Protein AF-A0A2P2DIL9-F1 (afdb_monomer_lite)

Radius of gyration: 13.23 Å; chains: 1; bounding box: 27×40×30 Å

Sequence (83 aa):
MSAPNALNPTVSFEDNPEKFILEYCSNKEGSLETNILEFLRRLTTVYKVKMPSMKLENFPSSLHTPQMKRAMEYFAKNKNKAA

pLDDT: mean 76.98, std 14.97, range [33.16, 90.25]

Organism: NCBI:txid1917822

Secondary structure (DSSP, 8-state):
-PPP-TTS-SS-TTT-HHHHHHHHHHTSSS-HHHHHHHHHHHHHHTS--------GGGS-GGG--HHHHHHHHHHHHHTT---

Structure (mmCIF, N/CA/C/O backbone):
data_AF-A0A2P2DIL9-F1
#
_entry.id   AF-A0A2P2DIL9-F1
#
loop_
_atom_site.group_PDB
_atom_site.id
_atom_site.type_symbol
_atom_site.label_atom_id
_atom_site.label_alt_id
_atom_site.label_comp_id
_atom_site.la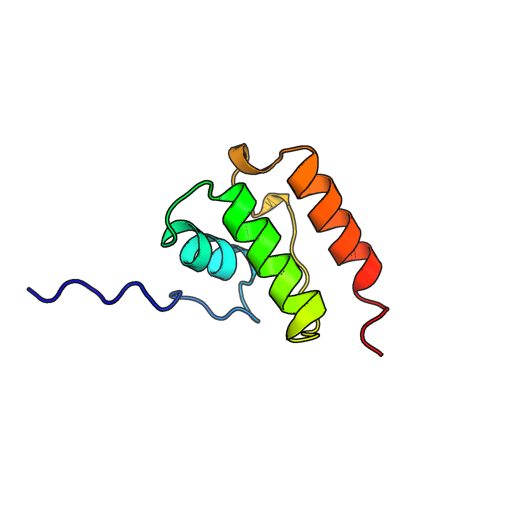bel_asym_id
_atom_site.label_entity_id
_atom_site.label_seq_id
_atom_site.pdbx_PDB_ins_code
_atom_site.Cartn_x
_atom_site.Cartn_y
_atom_site.Cartn_z
_atom_site.occupancy
_atom_site.B_iso_or_equiv
_atom_site.auth_seq_id
_atom_site.auth_comp_id
_atom_site.auth_asym_id
_atom_site.auth_atom_id
_atom_site.pdbx_PDB_model_num
ATOM 1 N N . MET A 1 1 ? 5.934 -29.868 12.747 1.00 33.16 1 MET A N 1
ATOM 2 C CA . MET A 1 1 ? 5.187 -29.072 11.752 1.00 33.16 1 MET A CA 1
ATOM 3 C C . MET A 1 1 ? 5.893 -27.735 11.636 1.00 33.16 1 MET A C 1
ATOM 5 O O . MET A 1 1 ? 5.967 -27.028 12.632 1.00 33.16 1 MET A O 1
ATOM 9 N N . SER A 1 2 ? 6.517 -27.450 10.496 1.00 34.03 2 SER A N 1
ATOM 10 C CA . SER A 1 2 ? 7.261 -26.204 10.287 1.00 34.03 2 SER A CA 1
ATOM 11 C C . SER A 1 2 ? 6.267 -25.061 10.093 1.00 34.03 2 SER A C 1
ATOM 13 O O . SER A 1 2 ? 5.412 -25.154 9.214 1.00 34.03 2 SER A O 1
ATOM 15 N N . ALA A 1 3 ? 6.348 -24.015 10.919 1.00 39.94 3 ALA A N 1
ATOM 16 C CA . ALA A 1 3 ? 5.622 -22.773 10.675 1.00 39.94 3 ALA A CA 1
ATOM 17 C C . ALA A 1 3 ? 5.972 -22.289 9.256 1.00 39.94 3 ALA A C 1
ATOM 19 O O . ALA A 1 3 ? 7.162 -22.252 8.923 1.00 39.94 3 ALA A O 1
ATOM 20 N N . PRO A 1 4 ? 4.995 -21.986 8.384 1.00 44.03 4 PRO A N 1
ATOM 21 C CA . PRO A 1 4 ? 5.324 -21.479 7.067 1.00 44.03 4 PRO A CA 1
ATOM 22 C C . PRO A 1 4 ? 6.010 -20.131 7.277 1.00 44.03 4 PRO A C 1
ATOM 24 O O . PRO A 1 4 ? 5.464 -19.252 7.941 1.00 44.03 4 PRO A O 1
ATOM 27 N N . ASN A 1 5 ? 7.226 -19.991 6.748 1.00 44.94 5 ASN A N 1
ATOM 28 C CA . ASN A 1 5 ? 7.950 -18.727 6.661 1.00 44.94 5 ASN A CA 1
ATOM 29 C C . ASN A 1 5 ? 7.130 -17.739 5.811 1.00 44.94 5 ASN A C 1
ATOM 31 O O . ASN A 1 5 ? 7.440 -17.514 4.643 1.00 44.94 5 ASN A O 1
ATOM 35 N N . ALA A 1 6 ? 6.083 -17.144 6.382 1.00 50.00 6 ALA A N 1
ATOM 36 C CA . ALA A 1 6 ? 5.215 -16.149 5.754 1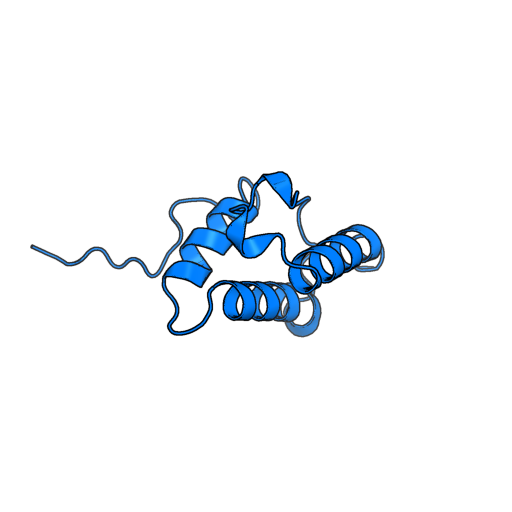.00 50.00 6 ALA A CA 1
ATOM 37 C C . ALA A 1 6 ? 5.930 -14.790 5.577 1.00 50.00 6 ALA A C 1
ATOM 39 O O . ALA A 1 6 ? 5.333 -13.729 5.700 1.00 50.00 6 ALA A O 1
ATOM 40 N N . LEU A 1 7 ? 7.240 -14.803 5.322 1.00 55.69 7 LEU A N 1
ATOM 41 C CA . LEU A 1 7 ? 8.039 -13.613 5.033 1.00 55.69 7 LEU A CA 1
ATOM 42 C C . LEU A 1 7 ? 7.960 -13.210 3.557 1.00 55.69 7 LEU A C 1
ATOM 44 O O . LEU A 1 7 ? 8.250 -12.062 3.231 1.00 55.69 7 LEU A O 1
ATOM 48 N N . ASN A 1 8 ? 7.538 -14.126 2.681 1.00 63.50 8 ASN A N 1
ATOM 49 C CA . ASN A 1 8 ? 7.452 -13.884 1.248 1.00 63.50 8 ASN A CA 1
ATOM 50 C C . ASN A 1 8 ? 5.988 -13.906 0.794 1.00 63.50 8 ASN A C 1
ATOM 52 O O . ASN A 1 8 ? 5.316 -14.919 1.006 1.00 63.50 8 ASN A O 1
ATOM 56 N N . PRO A 1 9 ? 5.491 -12.822 0.173 1.00 66.12 9 PRO A N 1
ATOM 57 C CA . PRO A 1 9 ? 4.185 -12.818 -0.470 1.00 66.12 9 PRO A CA 1
ATOM 58 C C . PRO A 1 9 ? 4.074 -13.958 -1.482 1.00 66.12 9 PRO A C 1
ATOM 60 O O . PRO A 1 9 ? 5.037 -14.301 -2.168 1.00 66.12 9 PRO A O 1
ATOM 63 N N . THR A 1 10 ? 2.888 -14.549 -1.571 1.00 73.00 10 THR A N 1
ATOM 64 C CA . THR A 1 10 ? 2.598 -15.693 -2.448 1.00 73.00 10 THR A CA 1
ATOM 65 C C . THR A 1 10 ? 2.454 -15.300 -3.916 1.00 73.00 10 THR A C 1
ATOM 67 O O . THR A 1 10 ? 2.413 -16.161 -4.793 1.00 73.00 10 THR A O 1
ATOM 70 N N . VAL A 1 11 ? 2.381 -13.999 -4.188 1.00 79.44 11 VAL A N 1
ATOM 71 C CA . VAL A 1 11 ? 2.188 -13.421 -5.516 1.00 79.44 11 VAL A CA 1
ATOM 72 C C . VAL A 1 11 ? 3.377 -12.558 -5.924 1.00 79.44 11 VAL A C 1
ATOM 74 O O . VAL A 1 11 ? 4.125 -12.083 -5.077 1.00 79.44 11 VAL A O 1
ATOM 77 N N . SER A 1 12 ? 3.542 -12.333 -7.227 1.00 79.88 12 SER A N 1
ATOM 78 C CA . SER A 1 12 ? 4.506 -11.366 -7.757 1.00 79.88 12 SER A CA 1
ATOM 79 C C . SER A 1 12 ? 3.975 -9.938 -7.615 1.00 79.88 12 SER A C 1
ATOM 81 O O . SER A 1 12 ? 2.795 -9.680 -7.869 1.00 79.88 12 SER A O 1
ATOM 83 N N . PHE A 1 13 ? 4.852 -8.999 -7.252 1.00 81.12 13 PHE A N 1
ATOM 84 C CA . PHE A 1 13 ? 4.521 -7.573 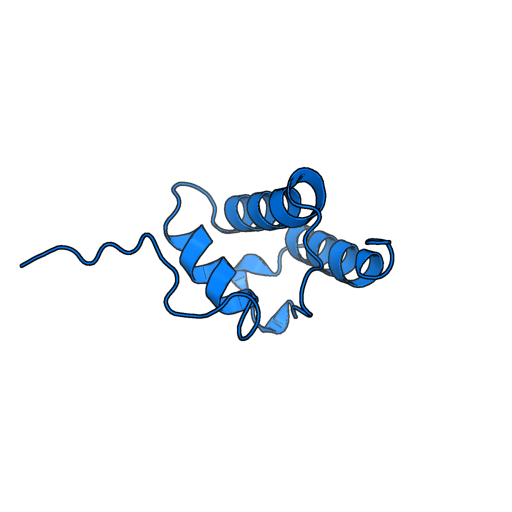-7.196 1.00 81.12 13 PHE A CA 1
ATOM 85 C C . PHE A 1 13 ? 4.189 -6.993 -8.580 1.00 81.12 13 PHE A C 1
ATOM 87 O O . PHE A 1 13 ? 3.380 -6.077 -8.673 1.00 81.12 13 PHE A O 1
ATOM 94 N N . GLU A 1 14 ? 4.786 -7.515 -9.653 1.00 79.00 14 GLU A N 1
ATOM 95 C CA . GLU A 1 14 ? 4.515 -7.032 -11.013 1.00 79.00 14 GLU A CA 1
ATOM 96 C C . GLU A 1 14 ? 3.132 -7.470 -11.508 1.00 79.00 14 GLU A C 1
ATOM 98 O O . GLU A 1 14 ? 2.421 -6.675 -12.121 1.00 79.00 14 GLU A O 1
ATOM 103 N N . ASP A 1 15 ? 2.733 -8.702 -11.180 1.00 81.94 15 ASP A N 1
ATOM 104 C CA . ASP A 1 15 ? 1.470 -9.285 -11.640 1.00 81.94 15 ASP A CA 1
ATOM 105 C C . ASP A 1 15 ? 0.279 -8.863 -10.771 1.00 81.94 15 ASP A C 1
ATOM 107 O O . ASP A 1 15 ? -0.810 -8.606 -11.279 1.00 81.94 15 ASP A O 1
ATOM 111 N N . ASN A 1 16 ? 0.467 -8.828 -9.446 1.00 84.56 16 ASN A N 1
ATOM 112 C CA . ASN A 1 16 ? -0.592 -8.554 -8.471 1.00 84.56 16 ASN A CA 1
ATOM 113 C C . ASN A 1 16 ? -0.075 -7.647 -7.336 1.00 84.56 16 ASN A C 1
ATOM 115 O O . ASN A 1 16 ? 0.041 -8.094 -6.186 1.00 84.56 16 ASN A O 1
ATOM 119 N N . PRO A 1 17 ? 0.237 -6.372 -7.630 1.00 85.94 17 PRO A N 1
ATOM 120 C CA . PRO A 1 17 ? 0.869 -5.468 -6.673 1.00 85.94 17 PRO A CA 1
ATOM 121 C C . PRO A 1 17 ? 0.032 -5.237 -5.416 1.00 85.94 17 PRO A C 1
ATOM 123 O O . PRO A 1 17 ? 0.582 -5.226 -4.317 1.00 85.94 17 PRO A O 1
ATOM 126 N N . GLU A 1 18 ? -1.289 -5.088 -5.530 1.00 87.69 18 GLU A N 1
ATOM 127 C CA . GLU A 1 18 ? -2.142 -4.821 -4.366 1.00 87.69 18 GLU A CA 1
ATOM 128 C C . GLU A 1 18 ? -2.177 -6.008 -3.409 1.00 87.69 18 GLU A C 1
ATOM 130 O O . GLU A 1 18 ? -2.038 -5.832 -2.200 1.00 87.69 18 GLU A O 1
ATOM 135 N N . LYS A 1 19 ? -2.291 -7.226 -3.947 1.00 87.94 19 LYS A N 1
ATOM 136 C CA . LYS A 1 19 ? -2.287 -8.446 -3.137 1.00 87.94 19 LYS A CA 1
ATOM 137 C C . LYS A 1 19 ? -0.913 -8.693 -2.510 1.00 87.94 19 LYS A C 1
ATOM 139 O O . LYS A 1 19 ? -0.849 -9.032 -1.332 1.00 87.94 19 LYS A O 1
ATOM 144 N N . PHE A 1 20 ? 0.168 -8.427 -3.249 1.00 88.69 20 PHE A N 1
ATOM 145 C CA . PHE A 1 20 ? 1.529 -8.464 -2.709 1.00 88.69 20 PHE A CA 1
ATOM 146 C C . PHE A 1 20 ? 1.678 -7.521 -1.514 1.00 88.69 20 PHE A C 1
ATOM 148 O O . PHE A 1 20 ? 2.158 -7.921 -0.456 1.00 88.69 20 PHE A O 1
ATOM 155 N N . ILE A 1 21 ? 1.261 -6.263 -1.682 1.00 87.94 21 ILE A N 1
ATOM 156 C CA . ILE A 1 21 ? 1.360 -5.229 -0.649 1.00 87.94 21 ILE A CA 1
ATOM 157 C C . ILE A 1 21 ? 0.542 -5.619 0.578 1.00 87.94 21 ILE A C 1
ATOM 159 O O . ILE A 1 21 ? 1.014 -5.451 1.699 1.00 87.94 21 ILE A O 1
ATOM 163 N N . LEU A 1 22 ? -0.670 -6.136 0.374 1.00 88.56 22 LEU A N 1
ATOM 164 C CA . LEU A 1 22 ? -1.530 -6.571 1.466 1.00 88.56 22 LEU A CA 1
ATOM 165 C C . LEU A 1 22 ? -0.887 -7.699 2.265 1.00 88.56 22 LEU A C 1
ATOM 167 O O . LEU A 1 22 ? -0.781 -7.558 3.476 1.00 88.56 22 LEU A O 1
ATOM 171 N N . GLU A 1 23 ? -0.407 -8.755 1.603 1.00 88.06 23 GLU A N 1
ATOM 172 C CA . GLU A 1 23 ? 0.261 -9.879 2.273 1.00 88.06 23 GLU A CA 1
ATOM 173 C C . GLU A 1 23 ? 1.544 -9.431 2.984 1.00 88.06 23 GLU A C 1
ATOM 175 O O . GLU A 1 23 ? 1.796 -9.792 4.132 1.00 88.06 23 GLU A O 1
ATOM 180 N N . TYR A 1 24 ? 2.347 -8.589 2.334 1.00 86.06 24 TYR A N 1
ATOM 181 C CA . TYR A 1 24 ? 3.595 -8.107 2.912 1.00 86.06 24 TYR A CA 1
ATOM 182 C C . TYR A 1 24 ? 3.369 -7.190 4.123 1.00 86.06 24 TYR A C 1
ATOM 184 O O . TYR A 1 24 ? 4.083 -7.283 5.123 1.00 86.06 24 TYR A O 1
ATOM 192 N N . CYS A 1 25 ? 2.383 -6.293 4.053 1.00 87.81 25 CYS A N 1
ATOM 193 C CA . CYS A 1 25 ? 2.108 -5.333 5.119 1.00 87.81 25 CYS A CA 1
ATOM 194 C C . CYS A 1 25 ? 1.218 -5.899 6.232 1.00 87.81 25 CYS A C 1
ATOM 196 O O . CYS A 1 25 ? 1.291 -5.381 7.346 1.00 87.81 25 CYS A O 1
ATOM 198 N N . SER A 1 26 ? 0.426 -6.950 5.976 1.00 85.44 26 SER A N 1
ATOM 199 C CA . SER A 1 26 ? -0.342 -7.655 7.015 1.00 85.44 26 SER A CA 1
ATOM 200 C C . SER A 1 26 ? 0.547 -8.443 7.966 1.00 85.44 26 SER A C 1
ATOM 202 O O . SER A 1 26 ? 0.184 -8.636 9.120 1.00 85.44 26 SER A O 1
ATOM 204 N N . ASN A 1 27 ? 1.717 -8.875 7.493 1.00 80.00 27 ASN A N 1
ATOM 205 C CA . ASN A 1 27 ? 2.667 -9.647 8.295 1.00 80.00 27 ASN A CA 1
ATOM 206 C C . ASN A 1 27 ? 3.559 -8.758 9.175 1.00 80.00 27 ASN A C 1
ATOM 208 O O . ASN A 1 27 ? 4.393 -9.265 9.922 1.00 80.00 27 ASN A O 1
ATOM 212 N N . LYS A 1 28 ? 3.403 -7.433 9.085 1.00 81.38 28 LYS A N 1
ATOM 213 C CA . LYS A 1 28 ? 4.123 -6.461 9.906 1.00 81.38 28 LYS A CA 1
ATOM 214 C C . LYS A 1 28 ? 3.285 -6.048 11.105 1.00 81.38 28 LYS A C 1
ATOM 216 O O . LYS A 1 28 ? 2.079 -5.852 10.991 1.00 81.38 28 LYS A O 1
ATOM 221 N N . GLU A 1 29 ? 3.948 -5.840 12.235 1.00 81.81 29 GLU A N 1
ATOM 222 C CA . GLU A 1 29 ? 3.313 -5.261 13.417 1.00 81.81 29 GLU A CA 1
ATOM 223 C C . GLU A 1 29 ? 2.839 -3.820 13.144 1.00 81.81 29 GLU A C 1
ATOM 225 O O . GLU A 1 29 ? 3.435 -3.087 12.350 1.00 81.81 29 GLU A O 1
ATOM 230 N N . GLY A 1 30 ? 1.752 -3.408 13.804 1.00 83.38 30 GLY A N 1
ATOM 231 C CA . GLY A 1 30 ? 1.187 -2.060 13.699 1.00 83.38 30 GLY A CA 1
ATOM 232 C C . GLY A 1 30 ? -0.033 -1.942 12.779 1.00 83.38 30 GLY A C 1
ATOM 233 O O . GLY A 1 30 ? -0.686 -2.923 12.431 1.00 83.38 30 GLY A O 1
ATOM 234 N N . SER A 1 31 ? -0.384 -0.701 12.426 1.00 88.81 31 SER A N 1
ATOM 235 C CA . SER A 1 31 ? -1.522 -0.428 11.542 1.00 88.81 31 SER A CA 1
ATOM 236 C C . SER A 1 31 ? -1.184 -0.799 10.101 1.00 88.81 31 SER A C 1
ATOM 238 O O . SER A 1 31 ? -0.220 -0.284 9.528 1.00 88.81 31 SER A O 1
ATOM 240 N N . LEU A 1 32 ? -2.028 -1.637 9.494 1.00 88.06 32 LEU A N 1
ATOM 241 C CA . LEU A 1 32 ? -1.906 -2.049 8.097 1.00 88.06 32 LEU A CA 1
ATOM 242 C C . LEU A 1 32 ? -1.827 -0.844 7.149 1.00 88.06 32 LEU A C 1
ATOM 244 O O . LEU A 1 32 ? -1.017 -0.836 6.228 1.00 88.06 32 LEU A O 1
ATOM 248 N N . GLU A 1 33 ? -2.619 0.198 7.402 1.00 88.06 33 GLU A N 1
ATOM 249 C CA . GLU A 1 33 ? -2.606 1.421 6.599 1.00 88.06 33 GLU A CA 1
ATOM 250 C C . GLU A 1 33 ? -1.237 2.106 6.635 1.00 88.06 33 GLU A C 1
ATOM 252 O O . GLU A 1 33 ? -0.659 2.391 5.587 1.00 88.06 33 GLU A O 1
ATOM 257 N N . THR A 1 34 ? -0.680 2.305 7.832 1.00 88.81 34 THR A N 1
ATOM 258 C CA . THR A 1 34 ? 0.646 2.908 8.011 1.00 88.81 34 THR A CA 1
ATOM 259 C C . THR A 1 34 ? 1.719 2.079 7.313 1.00 88.81 34 THR A C 1
ATOM 261 O O . THR A 1 34 ? 2.557 2.629 6.598 1.00 88.81 34 THR A O 1
ATOM 264 N N . ASN A 1 35 ? 1.653 0.754 7.459 1.00 90.25 35 ASN A N 1
ATOM 265 C CA . ASN A 1 35 ? 2.605 -0.171 6.853 1.00 90.25 35 ASN A CA 1
ATOM 266 C C . ASN A 1 35 ? 2.567 -0.099 5.321 1.00 90.25 35 ASN A C 1
ATOM 268 O O . ASN A 1 35 ? 3.615 -0.076 4.674 1.00 90.25 35 ASN A O 1
ATOM 272 N N . ILE A 1 36 ? 1.373 -0.015 4.728 1.00 89.12 36 ILE A N 1
ATOM 273 C CA . ILE A 1 36 ? 1.200 0.158 3.282 1.00 89.12 36 ILE A CA 1
ATOM 274 C C . ILE A 1 36 ? 1.741 1.515 2.830 1.00 89.12 36 ILE A C 1
ATOM 276 O O . ILE A 1 36 ? 2.531 1.568 1.889 1.00 89.12 36 ILE A O 1
ATOM 280 N N . LEU A 1 37 ? 1.376 2.606 3.506 1.00 88.19 37 LEU A N 1
ATOM 281 C CA . LEU A 1 37 ? 1.839 3.949 3.150 1.00 88.19 37 LEU A CA 1
ATOM 282 C C . LEU A 1 37 ? 3.368 4.065 3.212 1.00 88.19 37 LEU A C 1
ATOM 284 O O . LEU A 1 37 ? 3.982 4.620 2.297 1.00 88.19 37 LEU A O 1
ATOM 288 N N . GLU A 1 38 ? 3.999 3.507 4.248 1.00 88.62 38 GLU A N 1
ATOM 289 C CA . GLU A 1 38 ? 5.459 3.441 4.341 1.00 88.62 38 GLU A CA 1
ATOM 290 C C . GLU A 1 38 ? 6.072 2.600 3.226 1.00 88.62 38 GLU A C 1
ATOM 292 O O . GLU A 1 38 ? 7.078 3.003 2.638 1.00 88.62 38 GLU A O 1
ATOM 297 N N . PHE A 1 39 ? 5.487 1.440 2.930 1.00 87.56 39 PHE A N 1
ATOM 298 C CA . PHE A 1 39 ? 5.989 0.559 1.885 1.00 87.56 39 PHE A CA 1
ATOM 299 C C . PHE A 1 39 ? 5.968 1.252 0.519 1.00 87.56 39 PHE A C 1
ATOM 301 O O . PHE A 1 39 ? 6.996 1.336 -0.156 1.00 87.56 39 PHE A O 1
ATOM 308 N N . LEU A 1 40 ? 4.828 1.847 0.162 1.00 84.38 40 LEU A N 1
ATOM 309 C CA . LEU A 1 40 ? 4.656 2.613 -1.071 1.00 84.38 40 LEU A CA 1
ATOM 310 C C . LEU A 1 40 ? 5.623 3.806 -1.150 1.00 84.38 40 LEU A C 1
ATOM 312 O O . LEU A 1 40 ? 6.223 4.074 -2.199 1.00 84.38 40 LEU A O 1
ATOM 316 N N . ARG A 1 41 ? 5.825 4.509 -0.028 1.00 84.38 41 ARG A N 1
ATOM 317 C CA . ARG A 1 41 ? 6.801 5.599 0.065 1.00 84.38 41 ARG A CA 1
ATOM 318 C C . ARG A 1 41 ? 8.220 5.093 -0.180 1.00 84.38 41 ARG A C 1
ATOM 320 O O . ARG A 1 41 ? 8.917 5.671 -1.002 1.00 84.38 41 ARG A O 1
ATOM 327 N N . ARG A 1 42 ? 8.649 4.006 0.468 1.00 84.06 42 ARG A N 1
ATOM 328 C CA . ARG A 1 42 ? 10.003 3.453 0.279 1.00 84.06 42 ARG A CA 1
ATOM 329 C C . ARG A 1 42 ? 10.242 3.008 -1.161 1.00 84.06 42 ARG A C 1
ATOM 331 O O . ARG A 1 42 ? 11.298 3.322 -1.709 1.00 84.06 42 ARG A O 1
ATOM 338 N N . LEU A 1 43 ? 9.275 2.338 -1.791 1.00 80.50 43 LEU A N 1
ATOM 339 C CA . LEU A 1 43 ? 9.391 1.912 -3.191 1.00 80.50 43 LEU A CA 1
ATOM 340 C C . LEU A 1 43 ? 9.656 3.085 -4.135 1.00 80.50 43 LEU A C 1
ATOM 342 O O . LEU A 1 43 ? 10.501 2.990 -5.021 1.00 80.50 43 LEU A O 1
ATOM 346 N N . THR A 1 44 ? 8.985 4.210 -3.906 1.00 75.25 44 THR A N 1
ATOM 347 C CA . THR A 1 44 ? 9.107 5.391 -4.767 1.00 75.25 44 THR A CA 1
ATOM 348 C C . THR A 1 44 ? 10.298 6.278 -4.422 1.00 75.25 44 THR A C 1
ATOM 350 O O . THR A 1 44 ? 10.979 6.751 -5.328 1.00 75.25 44 THR A O 1
ATOM 353 N N . THR A 1 45 ? 10.592 6.508 -3.140 1.00 77.25 45 THR A N 1
ATOM 354 C CA . THR A 1 45 ? 11.653 7.445 -2.736 1.00 77.25 45 THR A CA 1
ATOM 355 C C . THR A 1 45 ? 13.024 6.795 -2.638 1.00 77.25 45 THR A C 1
ATOM 357 O O . THR A 1 45 ? 14.017 7.430 -2.979 1.00 77.25 45 THR A O 1
ATOM 360 N N . VAL A 1 46 ? 13.093 5.557 -2.140 1.00 74.69 46 VAL A N 1
ATOM 361 C CA . VAL A 1 46 ? 14.363 4.856 -1.893 1.00 74.69 46 VAL A CA 1
ATOM 362 C C . VAL A 1 46 ? 14.744 4.036 -3.113 1.00 74.69 46 VAL A C 1
ATOM 364 O O . VAL A 1 46 ? 15.810 4.239 -3.685 1.00 74.69 46 VAL A O 1
ATOM 367 N N . TYR A 1 47 ? 13.852 3.142 -3.536 1.00 74.38 47 TYR A N 1
ATOM 368 C CA . TYR A 1 47 ? 14.145 2.213 -4.625 1.00 74.38 47 TYR A CA 1
ATOM 369 C C . TYR A 1 47 ? 13.858 2.798 -6.011 1.00 74.38 47 TYR A C 1
ATOM 371 O O . TYR A 1 47 ? 14.272 2.212 -7.006 1.00 74.38 47 TYR A O 1
ATOM 379 N N . LYS A 1 48 ? 13.163 3.946 -6.079 1.00 74.25 48 LYS A N 1
ATOM 380 C CA . LYS A 1 48 ? 12.745 4.613 -7.325 1.00 74.25 48 LYS A CA 1
ATOM 381 C C . LYS A 1 48 ? 12.099 3.643 -8.324 1.00 74.25 48 LYS A C 1
ATOM 383 O O . LYS A 1 48 ? 12.255 3.778 -9.535 1.00 74.25 48 LYS A O 1
ATOM 388 N N . VAL A 1 49 ? 11.374 2.654 -7.804 1.00 74.06 49 VAL A N 1
ATOM 389 C CA . VAL A 1 49 ? 10.735 1.616 -8.610 1.00 74.06 49 VAL A CA 1
ATOM 390 C C . VAL A 1 49 ? 9.547 2.229 -9.332 1.00 74.06 49 VAL A C 1
ATOM 392 O O . VAL A 1 49 ? 8.739 2.955 -8.743 1.00 74.06 49 VAL A O 1
ATOM 395 N N . LYS A 1 50 ? 9.424 1.920 -10.625 1.00 73.25 50 LYS A N 1
ATOM 396 C CA . LYS A 1 50 ? 8.237 2.277 -11.394 1.00 73.25 50 LYS A CA 1
ATOM 397 C C . LYS A 1 50 ? 7.048 1.505 -10.833 1.00 73.25 50 LYS A C 1
ATOM 399 O O . LYS A 1 50 ? 6.974 0.288 -10.958 1.00 73.25 50 LYS A O 1
ATOM 404 N N . MET A 1 51 ? 6.123 2.226 -10.210 1.00 74.88 51 MET A N 1
ATOM 405 C CA . MET A 1 51 ? 4.979 1.597 -9.562 1.00 74.88 51 MET A CA 1
ATOM 406 C C . MET A 1 51 ? 3.990 1.067 -10.608 1.00 74.88 51 MET A C 1
ATOM 408 O O . MET A 1 51 ? 3.550 1.840 -11.472 1.00 74.88 51 MET A O 1
ATOM 412 N N . PRO A 1 52 ? 3.605 -0.220 -10.532 1.00 77.19 52 PRO A N 1
ATOM 413 C CA . PRO A 1 52 ? 2.566 -0.775 -11.383 1.00 77.19 52 PRO A CA 1
ATOM 414 C C . PRO A 1 52 ? 1.217 -0.113 -11.088 1.00 77.19 52 PRO A C 1
ATOM 416 O O . PRO A 1 52 ? 1.036 0.645 -10.127 1.00 77.19 52 PRO A O 1
ATOM 419 N N . SER A 1 53 ? 0.250 -0.337 -11.976 1.00 76.50 53 SER A N 1
ATOM 420 C CA . SER A 1 53 ? -1.046 0.303 -11.833 1.00 76.50 53 SER A CA 1
ATOM 421 C C . SER A 1 53 ? -1.885 -0.349 -10.757 1.00 76.50 53 SER A C 1
ATOM 423 O O . SER A 1 53 ? -2.495 -1.375 -11.008 1.00 76.50 53 SER A O 1
ATOM 425 N N . MET A 1 54 ? -1.981 0.314 -9.611 1.00 81.69 54 MET A N 1
ATOM 426 C CA . MET A 1 54 ? -2.828 -0.138 -8.520 1.00 81.69 54 MET A CA 1
ATOM 427 C C . MET A 1 54 ? -4.151 0.625 -8.477 1.00 81.69 54 MET A C 1
ATOM 429 O O . MET A 1 54 ? -4.184 1.835 -8.734 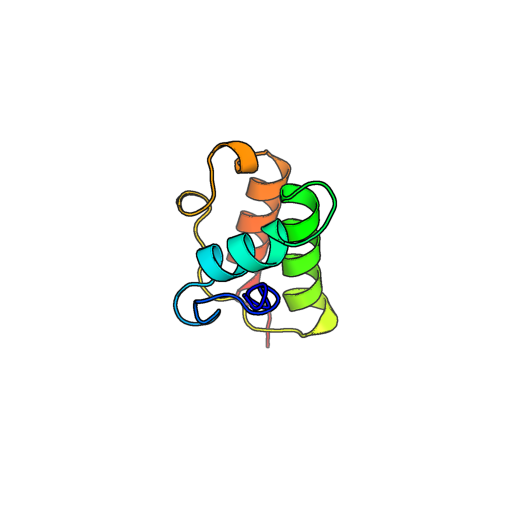1.00 81.69 54 MET A O 1
ATOM 433 N N . LYS A 1 55 ? -5.231 -0.064 -8.110 1.00 83.75 55 LYS A N 1
ATOM 434 C CA . LYS A 1 55 ? -6.553 0.538 -7.883 1.00 83.75 55 LYS A CA 1
ATOM 435 C C . LYS A 1 55 ? -6.921 0.450 -6.412 1.00 83.75 55 LYS A C 1
ATOM 437 O O . LYS A 1 55 ? -6.785 -0.600 -5.799 1.00 83.75 55 LYS A O 1
ATOM 442 N N . LEU A 1 56 ? -7.444 1.541 -5.852 1.00 83.69 56 LEU A N 1
ATOM 443 C CA . LEU A 1 56 ? -7.906 1.549 -4.461 1.00 83.69 56 LEU A CA 1
ATOM 444 C C . LEU A 1 56 ? -9.010 0.506 -4.218 1.00 83.69 56 LEU A C 1
ATOM 446 O O . LEU A 1 56 ? -9.064 -0.086 -3.151 1.00 83.69 56 LEU A O 1
ATOM 450 N N . GLU A 1 57 ? -9.842 0.247 -5.225 1.00 86.81 57 GLU A N 1
ATOM 451 C CA . GLU A 1 57 ? -10.909 -0.763 -5.205 1.00 86.81 57 GLU A CA 1
ATOM 452 C C . GLU A 1 57 ? -10.403 -2.179 -4.888 1.00 86.81 57 GLU A C 1
ATOM 454 O O . GLU A 1 57 ? -11.148 -2.975 -4.327 1.00 86.81 57 GLU A O 1
ATOM 459 N N . ASN A 1 58 ? -9.134 -2.474 -5.191 1.00 86.50 58 ASN A N 1
ATOM 460 C CA . ASN A 1 58 ? -8.506 -3.763 -4.901 1.00 86.50 58 ASN A CA 1
ATOM 461 C C . ASN A 1 58 ? -8.009 -3.868 -3.447 1.00 86.50 58 ASN A C 1
ATOM 463 O O . ASN A 1 58 ? -7.616 -4.948 -3.007 1.00 86.50 58 ASN A O 1
ATOM 467 N N . PHE A 1 59 ? -8.019 -2.766 -2.691 1.00 86.62 59 PHE A N 1
ATOM 468 C CA . PHE A 1 59 ? -7.740 -2.768 -1.258 1.00 86.62 59 PHE A CA 1
ATOM 469 C C . PHE A 1 59 ? -9.042 -2.939 -0.455 1.00 86.62 59 PHE A C 1
ATOM 471 O O . PHE A 1 59 ? -10.094 -2.459 -0.882 1.00 86.62 59 PHE A O 1
ATOM 478 N N . PRO A 1 60 ? -8.987 -3.563 0.736 1.00 87.06 60 PRO A N 1
ATOM 479 C CA . PRO A 1 60 ? -10.093 -3.609 1.687 1.00 87.06 60 PRO A CA 1
ATOM 480 C C . PRO A 1 60 ? -10.720 -2.233 1.929 1.00 87.06 60 PRO A C 1
ATOM 482 O O . PRO A 1 60 ? -10.005 -1.242 2.083 1.00 87.06 60 PRO A O 1
ATOM 485 N N . SER A 1 61 ? -12.047 -2.175 2.059 1.00 86.50 61 SER A N 1
ATOM 486 C CA . SER A 1 61 ? -12.787 -0.929 2.319 1.00 86.50 61 SER A CA 1
ATOM 487 C C . SER A 1 61 ? -12.357 -0.222 3.608 1.00 86.50 61 SER A C 1
ATOM 489 O O . SER A 1 61 ? -12.408 1.004 3.686 1.00 86.50 61 SER A O 1
ATOM 491 N N . SER A 1 62 ? -11.860 -0.969 4.596 1.00 86.44 62 SER A N 1
ATOM 492 C CA . SER A 1 62 ? -11.269 -0.425 5.825 1.00 86.44 62 SER A CA 1
ATOM 493 C C . SER A 1 62 ? -10.043 0.458 5.570 1.00 86.44 62 SER A C 1
ATOM 495 O O . SER A 1 62 ? -9.758 1.345 6.367 1.00 86.44 62 SER A O 1
ATOM 497 N N . LEU A 1 63 ? -9.348 0.253 4.447 1.00 85.94 63 LEU A N 1
ATOM 498 C CA . LEU A 1 63 ? -8.197 1.042 4.013 1.00 85.94 63 LEU A CA 1
ATOM 499 C C . LEU A 1 63 ? -8.584 2.175 3.056 1.00 85.94 63 LEU A C 1
ATOM 501 O O . LEU A 1 63 ? -7.709 2.901 2.598 1.00 85.94 63 LEU A O 1
ATOM 505 N N . HIS A 1 64 ? -9.870 2.378 2.740 1.00 88.88 64 HIS A N 1
ATOM 506 C CA . HIS A 1 64 ? -10.334 3.460 1.850 1.00 88.88 64 HIS A CA 1
ATOM 507 C C . HIS A 1 64 ? -10.412 4.812 2.570 1.00 88.88 64 HIS A C 1
ATOM 509 O O . HIS A 1 64 ? -11.303 5.637 2.325 1.00 88.88 64 HIS A O 1
ATOM 515 N N . THR A 1 65 ? -9.463 5.045 3.468 1.00 89.50 65 THR A N 1
ATOM 516 C CA . THR A 1 65 ? -9.341 6.268 4.243 1.00 89.50 65 THR A CA 1
ATOM 517 C C . THR A 1 65 ? -8.960 7.445 3.338 1.00 89.50 65 THR A C 1
ATOM 519 O O . THR A 1 65 ? -8.437 7.268 2.227 1.00 89.50 65 THR A O 1
ATOM 522 N N . PRO A 1 66 ? -9.172 8.689 3.801 1.00 89.56 66 PRO A N 1
ATOM 523 C CA . PRO A 1 66 ? -8.711 9.869 3.077 1.00 89.56 66 PRO A CA 1
ATOM 524 C C . PRO A 1 66 ? -7.199 9.867 2.807 1.00 89.56 66 PRO A C 1
ATOM 526 O O . PRO A 1 66 ? -6.764 10.396 1.785 1.00 89.56 66 PRO A O 1
ATOM 529 N N . GLN A 1 67 ? -6.393 9.278 3.698 1.00 85.75 67 GLN A N 1
ATOM 530 C CA . GLN A 1 67 ? -4.939 9.221 3.533 1.00 85.75 67 GLN A CA 1
ATOM 531 C C . GLN A 1 67 ? -4.539 8.245 2.426 1.00 85.75 67 GLN A C 1
ATOM 533 O O . GLN A 1 67 ? -3.785 8.631 1.532 1.00 85.75 67 GLN A O 1
ATOM 538 N N . MET A 1 68 ? -5.101 7.032 2.418 1.00 87.25 68 MET A N 1
ATOM 539 C CA . MET A 1 68 ? -4.835 6.056 1.361 1.00 87.25 68 MET A CA 1
ATOM 540 C C . MET A 1 68 ? -5.299 6.566 -0.007 1.00 87.25 68 MET A C 1
ATOM 542 O O . MET A 1 68 ? -4.561 6.459 -0.982 1.00 87.25 68 MET A O 1
ATOM 546 N N . LYS A 1 69 ? -6.477 7.204 -0.087 1.00 87.88 69 LYS A N 1
ATOM 547 C CA . LYS A 1 69 ? -6.969 7.847 -1.322 1.00 87.88 69 LYS A CA 1
ATOM 548 C C . LYS A 1 69 ? -5.967 8.858 -1.875 1.00 87.88 69 LYS A C 1
ATOM 550 O O . LYS A 1 69 ? -5.581 8.768 -3.038 1.00 87.88 69 LYS A O 1
ATOM 555 N N . ARG A 1 70 ? -5.481 9.769 -1.025 1.00 86.50 70 ARG A N 1
ATOM 556 C CA . ARG A 1 70 ? -4.465 10.764 -1.407 1.00 86.50 70 ARG A CA 1
ATOM 557 C C . ARG A 1 70 ? -3.160 10.115 -1.853 1.00 86.50 70 ARG A C 1
ATOM 559 O O . ARG A 1 70 ? -2.573 10.561 -2.835 1.00 86.50 70 ARG A O 1
ATOM 566 N N . ALA A 1 71 ? -2.711 9.074 -1.156 1.00 83.31 71 ALA A N 1
ATOM 567 C CA . ALA A 1 71 ? -1.505 8.343 -1.521 1.00 83.31 71 ALA A CA 1
ATOM 568 C C . ALA A 1 71 ? -1.661 7.678 -2.896 1.00 83.31 71 ALA 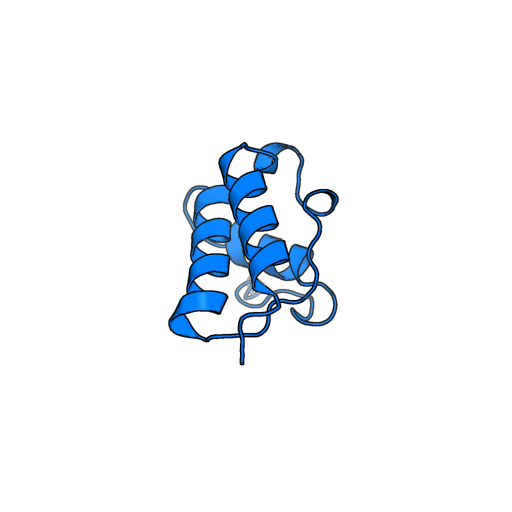A C 1
ATOM 570 O O . ALA A 1 71 ? -0.830 7.879 -3.777 1.00 83.31 71 ALA A O 1
ATOM 571 N N . MET A 1 72 ? -2.768 6.975 -3.127 1.00 83.12 72 MET A N 1
ATOM 572 C CA . MET A 1 72 ? -3.064 6.317 -4.401 1.00 83.12 72 MET A CA 1
ATOM 573 C C . MET A 1 72 ? -3.183 7.313 -5.558 1.00 83.12 72 MET A C 1
ATOM 575 O O . MET A 1 72 ? -2.621 7.075 -6.625 1.00 83.12 72 MET A O 1
ATOM 579 N N . GLU A 1 73 ? -3.835 8.459 -5.349 1.00 84.25 73 GLU A N 1
ATOM 580 C CA . GLU A 1 73 ? -3.879 9.542 -6.339 1.00 84.25 73 GLU A CA 1
ATOM 581 C C . GLU A 1 73 ? -2.494 10.126 -6.630 1.00 84.25 73 GLU A C 1
ATOM 583 O O . GLU A 1 73 ? -2.156 10.376 -7.789 1.00 84.25 73 GLU A O 1
ATOM 588 N N . TYR A 1 74 ? -1.684 10.341 -5.591 1.00 80.81 74 TYR A N 1
ATOM 589 C CA . TYR A 1 74 ? -0.312 10.818 -5.732 1.00 80.81 74 TYR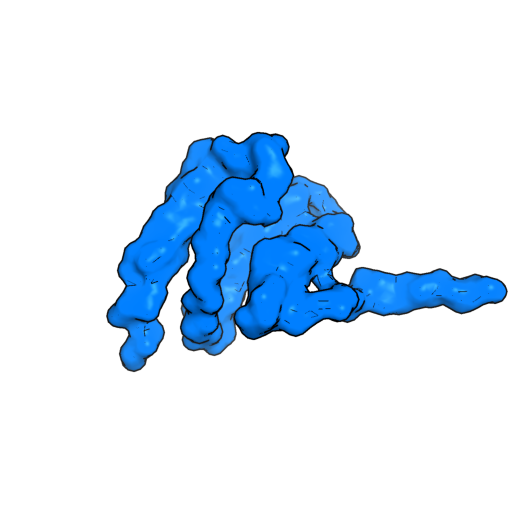 A CA 1
ATOM 590 C C . TYR A 1 74 ? 0.517 9.847 -6.574 1.00 80.81 74 TYR A C 1
ATOM 592 O O . TYR A 1 74 ? 1.174 10.269 -7.525 1.00 80.81 74 TYR A O 1
ATOM 600 N N . PHE A 1 75 ? 0.435 8.544 -6.289 1.00 74.19 75 PHE A N 1
ATOM 601 C CA . PHE A 1 75 ? 1.139 7.522 -7.060 1.00 74.19 75 PHE A CA 1
ATOM 602 C C . PHE A 1 75 ? 0.607 7.407 -8.489 1.00 74.19 75 PHE A C 1
ATOM 604 O O . PHE A 1 75 ? 1.403 7.314 -9.420 1.00 74.19 75 PHE A O 1
ATOM 611 N N . ALA A 1 76 ? -0.710 7.494 -8.697 1.00 74.50 76 ALA A N 1
ATOM 612 C CA . ALA A 1 76 ? -1.302 7.501 -10.032 1.00 74.50 76 ALA A CA 1
ATOM 613 C C . ALA A 1 76 ? -0.812 8.689 -10.879 1.00 74.50 76 ALA A C 1
ATOM 615 O O . ALA A 1 76 ? -0.501 8.506 -12.055 1.00 74.50 76 ALA A O 1
ATOM 616 N N . LYS A 1 77 ? -0.684 9.882 -10.279 1.00 73.44 77 LYS A N 1
ATOM 617 C CA . LYS A 1 77 ? -0.188 11.100 -10.946 1.00 73.44 77 LYS A CA 1
ATOM 618 C C . LYS A 1 77 ? 1.329 11.084 -11.168 1.00 73.44 77 LYS A C 1
ATOM 620 O O . LYS A 1 77 ? 1.797 11.571 -12.194 1.00 73.44 77 LYS A O 1
ATOM 625 N N . ASN A 1 78 ? 2.099 10.503 -10.245 1.00 65.00 78 ASN A N 1
ATOM 626 C CA . ASN A 1 78 ? 3.564 10.446 -10.329 1.00 65.00 78 ASN A CA 1
ATOM 627 C C . ASN A 1 78 ? 4.129 9.258 -11.119 1.00 65.00 78 ASN A C 1
ATOM 629 O O . ASN A 1 78 ? 5.346 9.191 -11.292 1.00 65.00 78 ASN A O 1
ATOM 633 N N . LYS A 1 79 ? 3.285 8.389 -11.697 1.00 56.16 79 LYS A N 1
ATOM 634 C CA . LYS A 1 79 ? 3.701 7.358 -12.673 1.00 56.16 79 LYS A CA 1
ATOM 635 C C . LYS A 1 79 ? 4.524 7.897 -13.856 1.00 56.16 79 LYS A C 1
ATOM 637 O O . LYS A 1 79 ? 5.174 7.109 -14.533 1.00 56.16 79 LYS A O 1
ATOM 642 N N . ASN A 1 80 ? 4.530 9.215 -14.072 1.00 47.94 80 ASN A N 1
ATOM 643 C CA . ASN A 1 80 ? 5.219 9.885 -15.176 1.00 47.94 80 ASN A CA 1
ATOM 644 C C . ASN A 1 80 ? 6.500 10.647 -14.776 1.00 47.94 80 ASN A C 1
ATOM 646 O O . ASN A 1 80 ? 7.049 11.359 -15.610 1.00 47.94 80 ASN A O 1
ATOM 650 N N . LYS A 1 81 ? 6.980 10.541 -13.526 1.00 43.28 81 LYS A N 1
ATOM 651 C CA . LYS A 1 81 ? 8.222 11.211 -13.067 1.00 43.28 81 LYS A CA 1
ATOM 652 C C . LYS A 1 81 ? 9.345 10.259 -12.638 1.00 43.28 81 LYS A C 1
ATOM 654 O O . LYS A 1 81 ? 10.311 10.699 -12.026 1.00 43.28 81 LYS A O 1
ATOM 659 N N . ALA A 1 82 ? 9.236 8.972 -12.959 1.00 41.69 82 ALA A N 1
ATOM 660 C CA . ALA A 1 82 ? 10.401 8.093 -13.008 1.00 41.69 82 ALA A CA 1
ATOM 661 C C . ALA A 1 82 ? 10.994 8.192 -14.422 1.00 41.69 82 ALA A C 1
ATOM 663 O O . ALA A 1 82 ? 10.684 7.373 -15.286 1.00 41.69 82 ALA A O 1
ATOM 664 N N . ALA A 1 83 ? 11.742 9.270 -14.658 1.00 37.81 83 ALA A N 1
ATOM 665 C CA . ALA A 1 83 ? 12.612 9.468 -15.811 1.00 37.81 83 ALA A CA 1
ATOM 666 C C . ALA A 1 83 ? 14.024 9.732 -15.284 1.00 37.81 83 ALA A C 1
ATOM 668 O O . ALA A 1 83 ? 14.127 10.482 -14.282 1.00 37.81 83 ALA A O 1
#

Foldseek 3Di:
DDDPPLCAQPDDCQVCVQSRLQSNLVPDPDDSLVSSLVVLCCCCPPVVHLHDQDDPVSDDPVNVDPVNVVSNVVSVVCSPVSD